Protein AF-A0A2G2WGS7-F1 (afdb_monomer_lite)

Radius of gyration: 15.7 Å; chains: 1; bounding box: 36×41×37 Å

pLDDT: mean 70.74, std 20.53, range [29.38, 90.81]

Sequence (95 aa):
MSNCSVSFEECKLLSQKLPELNVDVIDERGHPDTRPESCPVEKLYIYRTVSGRRFETPGFVWIIAEDALSNPYSNGCSTRYGGVEDREPSILLFF

Foldseek 3Di:
DFPDQQFQVNLQVCQVVCVQKWKKQAAPVADSVVDPSNHGTGDIDIDGDPVGDDPPDPRRIDTHHDPPDDPVPPDDDDDDDDDDDDDDDDDDDDD

InterPro domains:
  IPR032675 Leucine-rich repeat domain superfamily [G3DSA:3.80.10.10] (1-64)

Structure (mmCIF, N/CA/C/O backbone):
data_AF-A0A2G2WGS7-F1
#
_entry.id   AF-A0A2G2WGS7-F1
#
loop_
_atom_site.group_PDB
_atom_site.id
_atom_site.type_symbol
_atom_site.label_atom_id
_atom_site.label_alt_id
_atom_site.label_comp_id
_atom_site.label_asym_id
_atom_site.label_entity_id
_atom_site.label_seq_id
_atom_site.pdbx_PDB_ins_code
_atom_site.Cartn_x
_atom_site.Cartn_y
_atom_site.Cartn_z
_atom_site.occupancy
_atom_site.B_iso_or_equiv
_atom_site.auth_seq_id
_atom_site.auth_comp_id
_atom_site.auth_asym_id
_atom_site.auth_atom_id
_atom_site.pdbx_PDB_model_num
ATOM 1 N N . MET A 1 1 ? -3.930 9.702 -2.426 1.00 74.38 1 MET A N 1
ATOM 2 C CA . MET A 1 1 ? -2.832 10.640 -2.740 1.00 74.38 1 MET A CA 1
ATOM 3 C C . MET A 1 1 ? -1.963 10.024 -3.822 1.00 74.38 1 MET A C 1
ATOM 5 O O . MET A 1 1 ? -1.686 8.837 -3.746 1.00 74.38 1 MET A O 1
ATOM 9 N N . SER A 1 2 ? -1.570 10.783 -4.840 1.00 77.88 2 SER A N 1
ATOM 10 C CA . SER A 1 2 ? -0.744 10.289 -5.952 1.00 77.88 2 SER A CA 1
ATOM 11 C C . SER A 1 2 ? 0.379 11.277 -6.234 1.00 77.88 2 SER A C 1
ATOM 13 O O . SER A 1 2 ? 0.117 12.478 -6.260 1.00 77.88 2 SER A O 1
ATOM 15 N N . ASN A 1 3 ? 1.593 10.777 -6.471 1.00 74.94 3 ASN A N 1
ATOM 16 C CA . ASN A 1 3 ? 2.789 11.580 -6.738 1.00 74.94 3 ASN A CA 1
ATOM 17 C C . ASN A 1 3 ? 3.135 12.571 -5.605 1.00 74.94 3 ASN A C 1
ATOM 19 O O . ASN A 1 3 ? 3.549 13.705 -5.847 1.00 74.94 3 ASN A O 1
ATOM 23 N N . CYS A 1 4 ? 2.918 12.146 -4.359 1.00 80.94 4 CYS A N 1
ATOM 24 C CA . CYS A 1 4 ? 3.287 12.890 -3.157 1.00 80.94 4 CYS A CA 1
ATOM 25 C C . CYS A 1 4 ? 4.590 12.324 -2.578 1.00 80.94 4 CYS A C 1
ATOM 27 O O . CYS A 1 4 ? 4.885 11.145 -2.751 1.00 80.94 4 CYS A O 1
ATOM 29 N N . SER A 1 5 ? 5.351 13.142 -1.852 1.00 84.62 5 SER A N 1
ATOM 30 C CA . SER A 1 5 ? 6.585 12.725 -1.175 1.00 84.62 5 SER A CA 1
ATOM 31 C C . SER A 1 5 ? 6.297 11.994 0.142 1.00 84.62 5 SER A C 1
ATOM 33 O O . SER A 1 5 ? 6.777 12.419 1.186 1.00 84.62 5 SER A O 1
ATOM 35 N N . VAL A 1 6 ? 5.459 10.956 0.098 1.00 87.88 6 VAL A N 1
ATOM 36 C CA . VAL A 1 6 ? 5.184 10.091 1.254 1.00 87.88 6 VAL A CA 1
ATOM 37 C C . VAL A 1 6 ? 6.072 8.865 1.151 1.00 87.88 6 VAL A C 1
ATOM 39 O O . VAL A 1 6 ? 6.041 8.178 0.127 1.00 87.88 6 VAL A O 1
ATOM 42 N N . SER A 1 7 ? 6.871 8.607 2.181 1.00 88.62 7 SER A N 1
ATOM 43 C CA . SER A 1 7 ? 7.767 7.456 2.214 1.00 88.62 7 SER A CA 1
ATOM 44 C C . SER A 1 7 ? 7.013 6.171 2.561 1.00 88.62 7 SER A C 1
ATOM 46 O O . SER A 1 7 ? 5.923 6.184 3.146 1.00 88.62 7 SER A O 1
ATOM 48 N N . PHE A 1 8 ? 7.589 5.0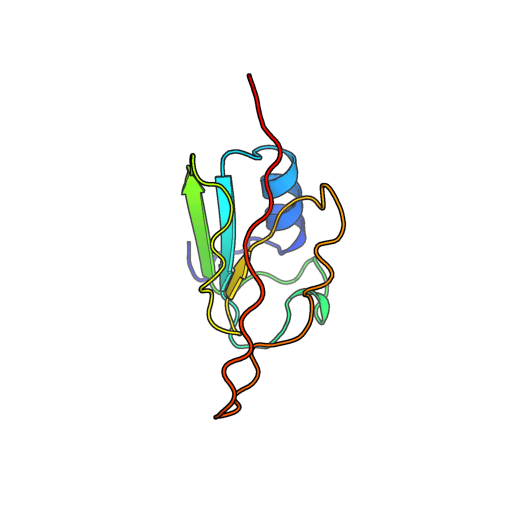28 2.196 1.00 86.94 8 PHE A N 1
ATOM 49 C CA . PHE A 1 8 ? 7.027 3.737 2.587 1.00 86.94 8 PHE A CA 1
ATOM 50 C C . PHE A 1 8 ? 7.067 3.541 4.113 1.00 86.94 8 PHE A C 1
ATOM 52 O O . PHE A 1 8 ? 6.109 3.030 4.696 1.00 86.94 8 PHE A O 1
ATOM 59 N N . GLU A 1 9 ? 8.119 4.040 4.771 1.00 88.88 9 GLU A N 1
ATOM 60 C CA . GLU A 1 9 ? 8.244 4.055 6.235 1.00 88.88 9 GLU A CA 1
ATOM 61 C C . GLU A 1 9 ? 7.069 4.781 6.909 1.00 88.88 9 GLU A C 1
ATOM 63 O O . GLU A 1 9 ? 6.468 4.274 7.857 1.00 88.88 9 GLU A O 1
ATOM 68 N N . GLU A 1 10 ? 6.685 5.947 6.384 1.00 88.94 10 GLU A N 1
ATOM 69 C CA . GLU A 1 10 ? 5.554 6.721 6.901 1.00 88.94 10 GLU A CA 1
ATOM 70 C C . GLU A 1 10 ? 4.235 5.960 6.749 1.00 88.94 10 GLU A C 1
ATOM 72 O O . GLU A 1 10 ? 3.397 5.990 7.652 1.00 88.94 10 GLU A O 1
ATOM 77 N N . CYS A 1 11 ? 4.056 5.237 5.640 1.00 88.50 11 CYS A N 1
ATOM 78 C CA . CYS A 1 11 ? 2.871 4.410 5.411 1.00 88.50 11 CYS A CA 1
ATOM 79 C C . CYS A 1 11 ? 2.790 3.261 6.430 1.00 88.50 11 CYS A C 1
ATOM 81 O O . CYS A 1 11 ? 1.716 2.975 6.966 1.00 88.50 11 CYS A O 1
ATOM 83 N N . LYS A 1 12 ? 3.934 2.650 6.751 1.00 87.69 12 LYS A N 1
ATOM 84 C CA . LYS A 1 12 ? 4.050 1.613 7.780 1.00 87.69 12 LYS A CA 1
ATOM 85 C C . LYS A 1 12 ? 3.719 2.157 9.161 1.00 87.69 12 LYS A C 1
ATOM 87 O O . LYS A 1 12 ? 2.824 1.631 9.818 1.00 87.69 12 LYS A O 1
ATOM 92 N N . LEU A 1 13 ? 4.332 3.268 9.554 1.00 90.12 13 LEU A N 1
ATOM 93 C CA . LEU A 1 13 ? 4.067 3.922 10.835 1.00 90.12 13 LEU A CA 1
ATOM 94 C C . LEU A 1 13 ? 2.599 4.359 10.965 1.00 90.12 13 LEU A C 1
ATOM 96 O O . LEU A 1 13 ? 2.009 4.254 12.043 1.00 90.12 13 LEU A O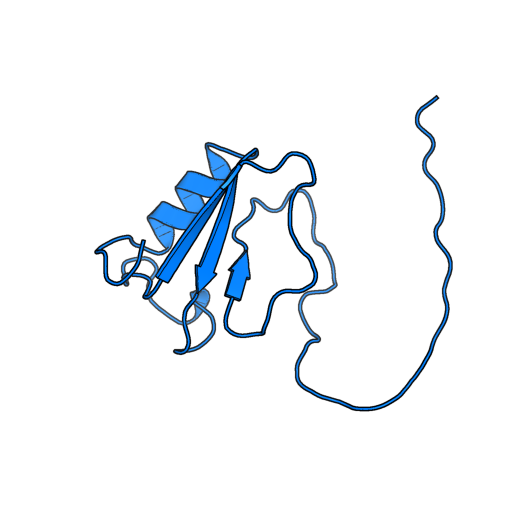 1
ATOM 100 N N . LEU A 1 14 ? 1.979 4.812 9.872 1.00 88.81 14 LEU A N 1
ATOM 101 C CA . LEU A 1 14 ? 0.561 5.165 9.853 1.00 88.81 14 LEU A CA 1
ATOM 102 C C . LEU A 1 14 ? -0.331 3.951 10.127 1.00 88.81 14 LEU A C 1
ATOM 104 O O . LEU A 1 14 ? -1.252 4.057 10.936 1.00 88.81 14 LEU A O 1
ATOM 108 N N . SER A 1 15 ? -0.037 2.810 9.498 1.00 86.31 15 SER A N 1
ATOM 109 C CA . SER A 1 15 ? -0.797 1.570 9.702 1.00 86.31 15 SER A CA 1
ATOM 110 C C . SER A 1 15 ? -0.711 1.061 11.147 1.00 86.31 15 SER A C 1
ATOM 112 O O . SER A 1 15 ? -1.704 0.588 11.691 1.00 86.31 15 SER A O 1
ATOM 114 N N . GLN A 1 16 ? 0.440 1.248 11.805 1.00 85.75 16 GLN A N 1
ATOM 115 C CA . GLN A 1 16 ? 0.636 0.909 13.219 1.00 85.75 16 GLN A CA 1
ATOM 116 C C . GLN A 1 16 ? -0.139 1.848 14.150 1.00 85.75 16 GLN A C 1
ATOM 118 O O . GLN A 1 16 ? -0.737 1.421 15.134 1.00 85.75 16 GLN A O 1
ATOM 123 N N . LYS A 1 17 ? -0.139 3.154 13.855 1.00 88.75 17 LYS A N 1
ATOM 124 C CA . LYS A 1 17 ? -0.822 4.144 14.701 1.00 88.75 17 LYS A CA 1
ATOM 125 C C . LYS A 1 17 ? -2.339 4.091 14.583 1.00 88.75 17 LYS A C 1
ATOM 127 O O . LYS A 1 17 ? -3.025 4.432 15.545 1.00 88.75 17 LYS A O 1
ATOM 132 N N . LEU A 1 18 ? -2.859 3.746 13.409 1.00 87.44 18 LEU A N 1
ATOM 133 C CA . LEU A 1 18 ? -4.284 3.809 13.098 1.00 87.44 18 LEU A CA 1
ATOM 134 C C . LEU A 1 18 ? -4.764 2.478 12.498 1.00 87.44 18 LEU A C 1
ATOM 136 O O . LEU A 1 18 ? -4.986 2.404 11.290 1.00 87.44 18 LEU A O 1
ATOM 140 N N . PRO A 1 19 ? -5.000 1.448 13.332 1.00 82.12 19 PRO A N 1
ATOM 141 C CA . PRO A 1 19 ? -5.385 0.114 12.862 1.00 82.12 19 PRO A CA 1
ATOM 142 C C . PRO A 1 19 ? -6.785 0.058 12.223 1.00 82.12 19 PRO A C 1
ATOM 144 O O . PRO A 1 19 ? -7.101 -0.888 11.510 1.00 82.12 19 PRO A O 1
ATOM 147 N N . GLU A 1 20 ? -7.636 1.068 12.444 1.00 84.00 20 GLU A N 1
ATOM 148 C CA . GLU A 1 20 ? -8.934 1.201 11.754 1.00 84.00 20 GLU A CA 1
ATOM 149 C C . GLU A 1 20 ? -8.804 1.694 10.298 1.00 84.00 20 GLU A C 1
ATOM 151 O O . GLU A 1 20 ? -9.806 1.798 9.579 1.00 84.00 20 GLU A O 1
ATOM 156 N N . LEU A 1 21 ? -7.595 2.059 9.861 1.00 87.12 21 LEU A N 1
ATOM 157 C CA . LEU A 1 21 ? -7.325 2.509 8.503 1.00 87.12 21 LEU A CA 1
ATOM 158 C C . LEU A 1 21 ? -6.638 1.405 7.706 1.00 87.12 21 LEU A C 1
ATOM 160 O O . LEU A 1 21 ? -5.610 0.875 8.116 1.00 87.12 21 LEU A O 1
ATOM 164 N N . ASN A 1 22 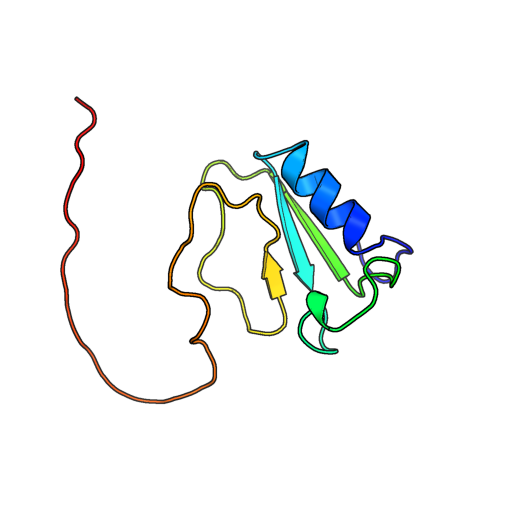? -7.159 1.132 6.513 1.00 88.00 22 ASN A N 1
ATOM 165 C CA . ASN A 1 22 ? -6.404 0.386 5.516 1.00 88.00 22 ASN A CA 1
ATOM 166 C C . ASN A 1 22 ? -5.502 1.354 4.758 1.00 88.00 22 ASN A C 1
ATOM 168 O O . ASN A 1 22 ? -5.963 2.388 4.263 1.00 88.00 22 ASN A O 1
ATOM 172 N N . VAL A 1 23 ? -4.223 0.996 4.681 1.00 90.06 23 VAL A N 1
ATOM 173 C CA . VAL A 1 23 ? -3.189 1.737 3.964 1.00 90.06 23 VAL A CA 1
ATOM 174 C C . VAL A 1 23 ? -2.771 0.906 2.754 1.00 90.06 23 VAL A C 1
ATOM 176 O O . VAL A 1 23 ? -1.973 -0.022 2.870 1.00 90.06 23 VAL A O 1
ATOM 179 N N . ASP A 1 24 ? -3.322 1.241 1.592 1.00 90.06 24 ASP A N 1
ATOM 180 C CA . ASP A 1 24 ? -3.052 0.552 0.334 1.00 90.06 24 ASP A CA 1
ATOM 181 C C . ASP A 1 24 ? -1.967 1.327 -0.434 1.00 90.06 24 ASP A C 1
ATOM 183 O O . ASP A 1 24 ? -2.191 2.439 -0.929 1.00 90.06 24 ASP A O 1
ATOM 187 N N . VAL A 1 25 ? -0.777 0.740 -0.540 1.00 89.25 25 VAL A N 1
ATOM 188 C CA . VAL A 1 25 ? 0.324 1.244 -1.365 1.00 89.25 25 VAL A CA 1
ATOM 189 C C . VAL A 1 25 ? 0.217 0.647 -2.754 1.00 89.25 25 VAL A C 1
ATOM 191 O O . VAL A 1 25 ? 0.211 -0.566 -2.926 1.00 89.25 25 VAL A O 1
ATOM 194 N N . ILE A 1 26 ? 0.145 1.509 -3.756 1.00 89.06 26 ILE A N 1
ATOM 195 C CA . ILE A 1 26 ? -0.011 1.135 -5.155 1.00 89.06 26 ILE A CA 1
ATOM 196 C C . ILE A 1 26 ? 1.281 1.556 -5.864 1.00 89.06 26 ILE A C 1
ATOM 198 O O . ILE A 1 26 ? 1.526 2.751 -6.055 1.00 89.06 26 ILE A O 1
ATOM 202 N N . ASP A 1 27 ? 2.113 0.579 -6.221 1.00 86.31 27 ASP A N 1
ATOM 203 C CA . ASP A 1 27 ? 3.380 0.786 -6.931 1.00 86.31 27 ASP A CA 1
ATOM 204 C C . ASP A 1 27 ? 3.533 -0.278 -8.030 1.00 86.31 27 ASP A C 1
ATOM 206 O O . ASP A 1 27 ? 3.537 -1.482 -7.770 1.00 86.31 27 ASP A O 1
ATOM 210 N N . GLU A 1 28 ? 3.656 0.171 -9.278 1.00 86.31 28 GLU A N 1
ATOM 211 C CA . GLU A 1 28 ? 3.848 -0.701 -10.444 1.00 86.31 28 GLU A CA 1
ATOM 212 C C . GLU A 1 28 ? 5.312 -1.151 -10.595 1.00 86.31 28 GLU A C 1
ATOM 214 O O . GLU A 1 28 ? 5.619 -2.041 -11.387 1.00 86.31 28 GLU A O 1
ATOM 219 N N . ARG A 1 29 ? 6.237 -0.566 -9.822 1.00 81.56 29 ARG A N 1
ATOM 220 C CA . ARG A 1 29 ? 7.684 -0.834 -9.895 1.00 81.56 29 ARG A CA 1
ATOM 221 C C . ARG A 1 29 ? 8.106 -2.120 -9.182 1.00 81.56 29 ARG A C 1
ATOM 223 O O . ARG A 1 29 ? 9.289 -2.452 -9.197 1.00 81.56 29 ARG A O 1
ATOM 230 N N . GLY A 1 30 ? 7.163 -2.832 -8.570 1.00 80.81 30 GLY A N 1
ATOM 231 C CA . GLY A 1 30 ? 7.395 -4.080 -7.849 1.00 80.81 30 GLY A CA 1
ATOM 232 C C . GLY A 1 30 ? 7.093 -3.965 -6.357 1.00 80.81 30 GLY A C 1
ATOM 233 O O . GLY A 1 30 ? 6.419 -3.042 -5.907 1.00 80.81 30 GLY A O 1
ATOM 234 N N . HIS A 1 31 ? 7.564 -4.942 -5.583 1.00 78.81 31 HIS A N 1
ATOM 235 C CA . HIS A 1 31 ? 7.287 -5.007 -4.151 1.00 78.81 31 HIS A CA 1
ATOM 236 C C . HIS A 1 31 ? 8.005 -3.860 -3.409 1.00 78.81 31 HIS A C 1
ATOM 238 O O . HIS A 1 31 ? 9.223 -3.728 -3.576 1.00 78.81 31 HIS A O 1
ATOM 244 N N . PRO A 1 32 ? 7.306 -3.031 -2.608 1.00 79.06 32 PRO A N 1
ATOM 245 C CA . PRO A 1 32 ? 7.891 -1.854 -1.958 1.00 79.06 32 PRO A CA 1
ATOM 246 C C . PRO A 1 32 ? 9.100 -2.166 -1.066 1.00 79.06 32 PRO A C 1
ATOM 248 O O . PRO A 1 32 ? 10.019 -1.355 -1.015 1.00 79.06 32 PRO A O 1
ATOM 251 N N . ASP A 1 33 ? 9.170 -3.364 -0.478 1.00 77.19 33 ASP A N 1
ATOM 252 C CA . ASP A 1 33 ? 10.302 -3.808 0.353 1.00 77.19 33 ASP A CA 1
ATOM 253 C C . ASP A 1 33 ? 11.613 -4.004 -0.431 1.00 77.19 33 ASP A C 1
ATOM 255 O O . ASP A 1 33 ? 12.695 -4.076 0.147 1.00 77.19 33 ASP A O 1
ATOM 259 N N . THR A 1 34 ? 11.555 -4.084 -1.766 1.00 79.25 34 THR A N 1
ATOM 260 C CA . THR A 1 34 ? 12.767 -4.154 -2.608 1.00 79.25 34 THR A CA 1
ATOM 261 C C . THR A 1 34 ? 13.497 -2.817 -2.711 1.00 79.25 34 THR A C 1
ATOM 263 O O . THR A 1 34 ? 14.606 -2.748 -3.246 1.00 79.25 34 THR A O 1
ATOM 266 N N . ARG A 1 35 ? 12.873 -1.738 -2.231 1.00 78.06 35 ARG A N 1
ATOM 267 C CA . ARG A 1 35 ? 13.365 -0.369 -2.335 1.00 78.06 35 ARG A CA 1
ATOM 268 C C . ARG A 1 35 ? 13.677 0.154 -0.929 1.00 78.06 35 ARG A C 1
ATOM 270 O O . ARG A 1 35 ? 13.130 -0.341 0.051 1.00 78.06 35 ARG A O 1
ATOM 277 N N . PRO A 1 36 ? 14.559 1.158 -0.807 1.00 80.12 36 PRO A N 1
ATOM 278 C CA . PRO A 1 36 ? 14.779 1.825 0.470 1.00 80.12 36 PRO A CA 1
ATOM 279 C C . PRO A 1 36 ? 13.457 2.374 1.016 1.00 80.12 36 PRO A C 1
ATOM 281 O O . PRO A 1 36 ? 12.703 2.985 0.260 1.00 80.12 36 PRO A O 1
ATOM 284 N N . GLU A 1 37 ? 13.213 2.243 2.320 1.00 79.06 37 GLU A N 1
ATOM 285 C CA . GLU A 1 37 ? 11.978 2.732 2.959 1.00 79.06 37 GLU A CA 1
ATOM 286 C C . GLU A 1 37 ? 11.791 4.259 2.816 1.00 79.06 37 GLU A C 1
ATOM 288 O O . GLU A 1 37 ? 10.668 4.760 2.872 1.00 79.06 37 GLU A O 1
ATOM 293 N N . SER A 1 38 ? 12.881 4.993 2.549 1.00 80.56 38 SER A N 1
ATOM 294 C CA . SER A 1 38 ? 12.892 6.432 2.256 1.00 80.56 38 SER A CA 1
ATOM 295 C C . SER A 1 38 ? 12.401 6.796 0.850 1.00 80.56 38 SER A C 1
ATOM 297 O O . SER A 1 38 ? 12.192 7.976 0.559 1.00 80.56 38 SER A O 1
ATOM 299 N N . CYS A 1 39 ? 12.229 5.818 -0.045 1.00 83.62 39 CYS A N 1
ATOM 300 C CA . CYS A 1 39 ? 11.702 6.077 -1.378 1.00 83.62 39 CYS A CA 1
ATOM 301 C C . CYS A 1 39 ? 10.209 6.428 -1.313 1.00 83.62 39 CYS A C 1
ATOM 303 O O . CYS A 1 39 ? 9.448 5.760 -0.607 1.00 83.62 39 CYS A O 1
ATOM 305 N N . PRO A 1 40 ? 9.767 7.446 -2.073 1.00 86.56 40 PRO A N 1
ATOM 306 C CA . PRO A 1 40 ? 8.364 7.812 -2.107 1.00 86.56 40 PRO A CA 1
ATOM 307 C C . PRO A 1 40 ? 7.536 6.768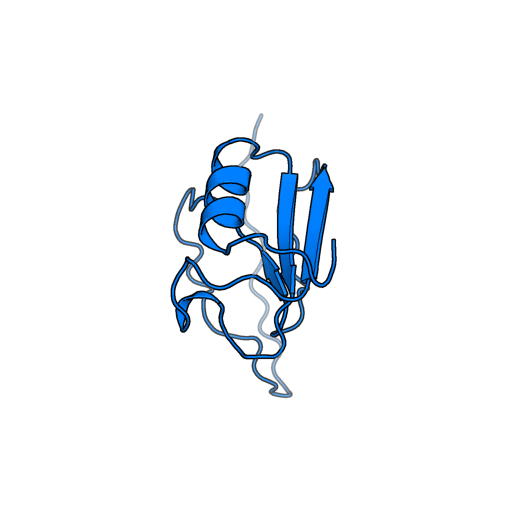 -2.859 1.00 86.56 40 PRO A C 1
ATOM 309 O O . PRO A 1 40 ? 7.965 6.247 -3.897 1.00 86.56 40 PRO A O 1
ATOM 312 N N . VAL A 1 41 ? 6.332 6.503 -2.351 1.00 87.75 41 VAL A N 1
ATOM 313 C CA . VAL A 1 41 ? 5.344 5.642 -3.015 1.00 87.75 41 VAL A CA 1
ATOM 314 C C . VAL A 1 41 ? 4.666 6.385 -4.167 1.00 87.75 41 VAL A C 1
ATOM 316 O O . VAL A 1 41 ? 4.418 7.589 -4.092 1.00 87.75 41 VAL A O 1
ATOM 319 N N . GLU A 1 42 ? 4.345 5.678 -5.253 1.00 88.00 42 GLU A N 1
ATOM 320 C CA . GLU A 1 42 ? 3.728 6.311 -6.425 1.00 88.00 42 GLU A CA 1
ATOM 321 C C . GLU A 1 42 ? 2.300 6.777 -6.119 1.00 88.00 42 GLU A C 1
ATOM 323 O O . GLU A 1 42 ? 1.926 7.932 -6.364 1.00 88.00 42 GLU A O 1
ATOM 328 N N . LYS A 1 43 ? 1.491 5.873 -5.563 1.00 90.69 43 LYS A N 1
ATOM 329 C CA . LYS A 1 43 ? 0.108 6.138 -5.186 1.00 90.69 43 LYS A CA 1
ATOM 330 C C . LYS A 1 43 ? -0.176 5.486 -3.835 1.00 90.69 43 LYS A C 1
ATOM 332 O O . LYS A 1 43 ? 0.233 4.365 -3.554 1.00 90.69 43 LYS A O 1
ATOM 337 N N . LEU A 1 44 ? -0.899 6.222 -3.004 1.00 90.75 44 LEU A N 1
ATOM 338 C CA . LEU A 1 44 ? -1.292 5.837 -1.658 1.00 90.75 44 LEU A CA 1
ATOM 339 C C . LEU A 1 44 ? -2.797 6.019 -1.515 1.00 90.75 44 LEU A C 1
ATOM 341 O O . LEU A 1 44 ? -3.323 7.114 -1.758 1.00 90.75 44 LEU A O 1
ATOM 345 N N . TYR A 1 45 ? -3.492 4.970 -1.100 1.00 89.88 45 TYR A N 1
ATOM 346 C CA . TYR A 1 45 ? -4.925 5.000 -0.861 1.00 89.88 45 TYR A CA 1
ATOM 347 C C . TYR A 1 45 ? -5.214 4.626 0.592 1.00 89.88 45 TYR A C 1
ATOM 349 O O . TYR A 1 45 ? -4.873 3.542 1.045 1.00 89.88 45 TYR A O 1
ATOM 357 N N . ILE A 1 46 ? -5.807 5.563 1.336 1.00 90.81 46 ILE A N 1
ATOM 358 C CA . ILE A 1 46 ? -6.120 5.399 2.758 1.00 90.81 46 ILE A CA 1
ATOM 359 C C . ILE A 1 46 ? -7.622 5.558 2.932 1.00 90.81 46 ILE A C 1
ATOM 361 O O . ILE A 1 46 ? -8.204 6.541 2.466 1.00 90.81 46 ILE A O 1
ATOM 365 N N . TYR A 1 47 ? -8.241 4.609 3.622 1.00 88.75 47 TYR A N 1
ATOM 366 C CA . TYR A 1 47 ? -9.656 4.662 3.967 1.00 88.75 47 TYR A CA 1
ATOM 367 C C . TYR A 1 47 ? -9.904 3.997 5.313 1.00 88.75 47 TYR A C 1
ATOM 369 O O . TYR A 1 47 ? -9.227 3.045 5.699 1.00 88.75 47 TYR A O 1
ATOM 377 N N . ARG A 1 48 ? -10.917 4.494 6.022 1.00 90.19 48 ARG A N 1
ATOM 378 C CA . ARG A 1 48 ? -11.413 3.844 7.231 1.00 90.19 48 ARG A CA 1
ATOM 379 C C . ARG A 1 48 ? -12.179 2.586 6.854 1.00 90.19 48 ARG A C 1
ATOM 381 O O . ARG A 1 48 ? -13.021 2.622 5.956 1.00 90.19 48 ARG A O 1
ATOM 388 N N . THR A 1 49 ? -11.920 1.497 7.561 1.00 83.00 49 THR A N 1
ATOM 389 C CA . THR A 1 49 ? -12.623 0.229 7.382 1.00 83.00 49 THR A CA 1
ATOM 390 C C . THR A 1 49 ? -13.067 -0.318 8.731 1.00 83.00 49 THR A C 1
ATOM 392 O O . THR A 1 49 ? -12.375 -0.183 9.733 1.00 83.00 49 THR A O 1
ATOM 395 N N . VAL A 1 50 ? -14.237 -0.950 8.749 1.00 83.50 50 VAL A N 1
ATOM 396 C CA . VAL A 1 50 ? -14.710 -1.757 9.888 1.00 83.50 50 VAL A CA 1
ATOM 397 C C . VAL A 1 50 ? -14.538 -3.255 9.630 1.00 83.50 50 VAL A C 1
ATOM 399 O O . VAL A 1 50 ? -14.637 -4.057 10.548 1.00 83.50 50 VAL A O 1
ATOM 402 N N . SER A 1 51 ? -14.277 -3.633 8.375 1.00 79.81 51 SER A N 1
ATOM 403 C CA . SER A 1 51 ? -14.126 -5.023 7.928 1.00 79.81 51 SER A CA 1
ATOM 404 C C . SER A 1 51 ? -12.661 -5.455 7.838 1.00 79.81 51 SER A C 1
ATOM 406 O O . SER A 1 51 ? -12.378 -6.569 7.411 1.00 79.81 51 SER A O 1
ATOM 408 N N . GLY A 1 52 ? -11.727 -4.574 8.206 1.00 75.94 52 GLY A N 1
ATOM 409 C CA . GLY A 1 52 ? -10.296 -4.827 8.094 1.00 75.94 52 GLY A CA 1
ATOM 410 C C . GLY A 1 52 ? -9.810 -4.895 6.643 1.00 75.94 52 GLY A C 1
ATOM 411 O O . GLY A 1 52 ? -10.342 -4.221 5.749 1.00 75.94 52 GLY A O 1
ATOM 412 N N . ARG A 1 53 ? -8.757 -5.686 6.430 1.00 76.50 53 ARG A N 1
ATOM 413 C CA . ARG A 1 53 ? -7.989 -5.781 5.184 1.00 76.50 53 ARG A CA 1
ATOM 414 C C . ARG A 1 53 ? -8.763 -6.482 4.063 1.00 76.50 53 ARG A C 1
ATOM 416 O O . ARG A 1 53 ? -9.484 -7.447 4.298 1.00 76.50 53 ARG A O 1
ATOM 423 N N . ARG A 1 54 ? -8.579 -6.019 2.824 1.00 78.69 54 ARG A N 1
ATOM 424 C CA . ARG A 1 54 ? -9.123 -6.680 1.626 1.00 78.69 54 ARG A CA 1
ATOM 425 C C . ARG A 1 54 ? -8.189 -7.803 1.167 1.00 78.69 54 ARG A C 1
ATOM 427 O O . ARG A 1 54 ? -6.977 -7.655 1.233 1.00 78.69 54 ARG A O 1
ATOM 434 N N . PHE A 1 55 ? -8.754 -8.915 0.702 1.00 72.62 55 PHE A N 1
ATOM 435 C CA . PHE A 1 55 ? -7.979 -10.050 0.175 1.00 72.62 55 PHE A CA 1
ATOM 436 C C . PHE A 1 55 ? -7.844 -10.011 -1.356 1.00 72.62 55 PHE A C 1
ATOM 438 O O . PHE A 1 55 ? -6.851 -10.478 -1.904 1.00 72.62 55 PHE A O 1
ATOM 445 N N . GLU A 1 56 ? -8.793 -9.371 -2.039 1.00 78.94 56 GLU A N 1
ATOM 446 C CA . GLU A 1 56 ? -8.841 -9.226 -3.499 1.00 78.94 56 GLU A CA 1
ATOM 447 C C . GLU A 1 56 ? -8.048 -7.994 -3.961 1.00 78.94 56 GLU A C 1
ATOM 449 O O . GLU A 1 56 ? -8.621 -6.993 -4.401 1.00 78.94 56 GLU A O 1
ATOM 454 N N . THR A 1 57 ? -6.723 -8.028 -3.809 1.00 79.81 57 THR A N 1
ATOM 455 C CA . THR A 1 57 ? -5.846 -6.916 -4.213 1.00 79.81 57 THR A CA 1
ATOM 456 C C . THR A 1 57 ? -4.950 -7.351 -5.374 1.00 79.81 57 THR A C 1
ATOM 458 O O . THR A 1 57 ? -4.331 -8.413 -5.292 1.00 79.81 57 THR A O 1
ATOM 461 N N . PRO A 1 58 ? -4.873 -6.585 -6.479 1.00 85.62 58 PRO A N 1
ATOM 462 C CA . PRO A 1 58 ? -4.009 -6.945 -7.598 1.00 85.62 58 PRO A CA 1
ATOM 463 C C . PRO A 1 58 ? -2.529 -6.842 -7.197 1.00 85.62 58 PRO A C 1
ATOM 465 O O . PRO A 1 58 ? -2.183 -6.092 -6.293 1.00 85.62 58 PRO A O 1
ATOM 468 N N . GLY A 1 59 ? -1.638 -7.557 -7.894 1.00 82.25 59 GLY A N 1
ATOM 469 C CA . GLY A 1 59 ? -0.229 -7.732 -7.489 1.00 82.25 59 GLY A CA 1
ATOM 470 C C . GLY A 1 59 ? 0.660 -6.477 -7.456 1.00 82.25 59 GLY A C 1
ATOM 471 O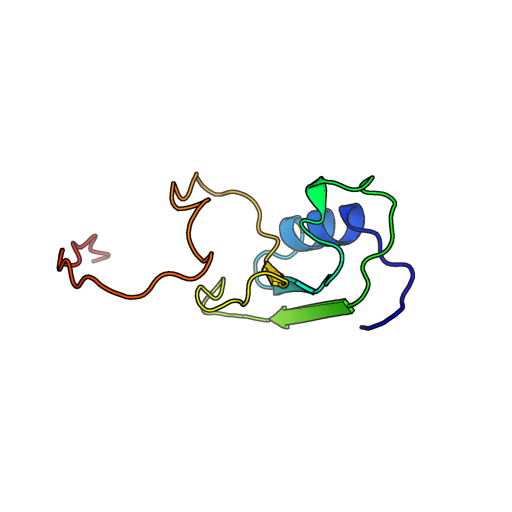 O . GLY A 1 59 ? 1.832 -6.578 -7.109 1.00 82.25 59 GLY A O 1
ATOM 472 N N . PHE A 1 60 ? 0.128 -5.309 -7.819 1.00 84.81 60 PHE A N 1
ATOM 473 C CA . PHE A 1 60 ? 0.786 -4.002 -7.694 1.00 84.81 60 PHE A CA 1
ATOM 474 C C . PHE A 1 60 ? 0.248 -3.177 -6.509 1.00 84.81 60 PHE A C 1
ATOM 476 O O . PHE A 1 60 ? 0.640 -2.025 -6.322 1.00 84.81 60 PHE A O 1
ATOM 483 N N . VAL A 1 61 ? -0.675 -3.742 -5.724 1.00 87.44 61 VAL A N 1
ATOM 484 C CA . VAL A 1 61 ? -1.267 -3.114 -4.543 1.00 87.44 61 VAL A CA 1
ATOM 485 C C . VAL A 1 61 ? -0.908 -3.921 -3.306 1.00 87.44 61 VAL A C 1
ATOM 487 O O . VAL A 1 61 ? -1.151 -5.124 -3.228 1.00 87.44 61 VAL A O 1
ATOM 490 N N . TRP A 1 62 ? -0.368 -3.224 -2.318 1.00 86.44 62 TRP A N 1
ATOM 491 C CA . TRP A 1 62 ? 0.159 -3.783 -1.087 1.00 86.44 62 TRP A CA 1
ATOM 492 C C . TRP A 1 62 ? -0.548 -3.130 0.085 1.00 86.44 62 TRP A C 1
ATOM 494 O O . TRP A 1 62 ? -0.445 -1.921 0.283 1.00 86.44 62 TRP A O 1
ATOM 504 N N . ILE A 1 63 ? -1.277 -3.923 0.860 1.00 87.06 63 ILE A N 1
ATOM 505 C CA . ILE A 1 63 ? -1.968 -3.409 2.037 1.00 87.06 63 ILE A CA 1
ATOM 506 C C . ILE A 1 63 ? -1.045 -3.555 3.240 1.00 87.06 63 ILE A C 1
ATOM 508 O O . ILE A 1 63 ? -0.760 -4.675 3.678 1.00 87.06 63 ILE A O 1
ATOM 512 N N . ILE A 1 64 ? -0.594 -2.421 3.770 1.00 84.50 64 ILE A N 1
ATOM 513 C CA . ILE A 1 64 ? 0.282 -2.382 4.935 1.00 84.50 64 ILE A CA 1
ATOM 514 C C . ILE A 1 64 ? -0.574 -2.527 6.190 1.00 84.50 64 ILE A C 1
ATOM 516 O O . ILE A 1 64 ? -1.459 -1.713 6.448 1.00 84.50 64 ILE A O 1
ATOM 520 N N . ALA A 1 65 ? -0.324 -3.585 6.954 1.00 73.62 65 ALA A N 1
ATOM 521 C CA . ALA A 1 65 ? -0.941 -3.821 8.250 1.00 73.62 65 ALA A CA 1
ATOM 522 C C . ALA A 1 65 ? 0.126 -4.340 9.211 1.00 73.62 65 ALA A C 1
ATOM 524 O O . ALA A 1 65 ? 1.062 -5.014 8.782 1.00 73.62 65 ALA A O 1
ATOM 525 N N . GLU A 1 66 ? -0.021 -4.029 10.496 1.00 63.09 66 GLU A N 1
ATOM 526 C CA . GLU A 1 66 ? 0.845 -4.600 11.517 1.00 63.09 66 GLU A CA 1
ATOM 527 C C . GLU A 1 66 ? 0.511 -6.087 11.698 1.00 63.09 66 GLU A C 1
ATOM 529 O O . GLU A 1 66 ? -0.659 -6.468 11.804 1.00 63.09 66 GLU A O 1
ATOM 534 N N . ASP A 1 67 ? 1.545 -6.928 11.674 1.00 54.75 67 ASP A N 1
ATOM 535 C CA . ASP A 1 67 ? 1.442 -8.384 11.701 1.00 54.75 67 ASP A CA 1
ATOM 536 C C . ASP A 1 67 ? 0.935 -8.884 13.064 1.00 54.75 67 ASP A C 1
ATOM 538 O O . ASP A 1 67 ? 1.690 -9.401 13.890 1.00 54.75 67 ASP A O 1
ATOM 542 N N . ALA A 1 68 ? -0.369 -8.792 13.313 1.00 42.41 68 ALA A N 1
ATOM 543 C CA . ALA A 1 68 ? -1.013 -9.595 14.343 1.00 42.41 68 ALA A CA 1
ATOM 544 C C . ALA A 1 68 ? -1.122 -11.044 13.831 1.00 42.41 68 ALA A C 1
ATOM 546 O O . ALA A 1 68 ? -2.173 -11.476 13.370 1.00 42.41 68 ALA A O 1
ATOM 547 N N . LEU A 1 69 ? 0.005 -11.763 13.909 1.00 39.19 69 LEU A N 1
ATOM 548 C CA . LEU A 1 69 ? 0.264 -13.121 13.418 1.00 39.19 69 LEU A CA 1
ATOM 549 C C . LEU A 1 69 ? 0.279 -13.284 11.892 1.00 39.19 69 LEU A C 1
ATOM 551 O O . LEU A 1 69 ? -0.726 -13.145 11.204 1.00 39.19 69 LEU A O 1
ATOM 555 N N . SER A 1 70 ? 1.448 -13.696 11.395 1.00 41.88 70 SER A N 1
ATOM 556 C CA . SER A 1 70 ? 1.624 -14.656 10.300 1.00 41.88 70 SER A CA 1
ATOM 557 C C . SER A 1 70 ? 0.317 -15.152 9.669 1.00 41.88 70 SER A C 1
ATOM 559 O O . SER A 1 70 ? -0.285 -16.111 10.156 1.00 41.88 70 SER A O 1
ATOM 561 N N . ASN A 1 71 ? -0.082 -14.568 8.542 1.00 36.00 71 ASN A N 1
ATOM 562 C CA . ASN A 1 71 ? -0.912 -15.311 7.609 1.00 36.00 71 ASN A CA 1
ATOM 563 C C . ASN A 1 71 ? 0.069 -16.070 6.699 1.00 36.00 71 ASN A C 1
ATOM 565 O O . ASN A 1 71 ? 0.774 -15.418 5.928 1.00 36.00 71 ASN A O 1
ATOM 569 N N . PRO A 1 72 ? 0.175 -17.411 6.757 1.00 36.62 72 PRO A N 1
ATOM 570 C CA . PRO A 1 72 ? 1.082 -18.196 5.908 1.00 36.62 72 PRO A CA 1
ATOM 571 C C . PRO A 1 72 ? 0.701 -18.200 4.412 1.00 36.62 72 PRO A C 1
ATOM 573 O O . PRO A 1 72 ? 1.149 -19.056 3.658 1.00 36.62 72 PRO A O 1
ATOM 576 N N . TYR A 1 73 ? -0.082 -17.225 3.953 1.00 44.72 73 TYR A N 1
ATOM 577 C CA . TYR A 1 73 ? -0.462 -17.041 2.555 1.00 44.72 73 TYR A CA 1
ATOM 578 C C . TYR A 1 73 ? 0.249 -15.835 1.927 1.00 44.72 73 TYR A C 1
ATOM 580 O O . TYR A 1 73 ? -0.294 -15.141 1.073 1.00 44.72 73 TYR A O 1
ATOM 588 N N . SER A 1 74 ? 1.497 -15.596 2.324 1.00 45.97 74 SER A N 1
ATOM 589 C CA . SER A 1 74 ? 2.456 -14.878 1.487 1.00 45.97 74 SER A CA 1
ATOM 590 C C . SER A 1 74 ? 3.004 -15.866 0.463 1.00 45.97 74 SER A C 1
ATOM 592 O O . SER A 1 74 ? 3.958 -16.577 0.759 1.00 45.97 74 SER A O 1
ATOM 594 N N . ASN A 1 75 ? 2.315 -15.975 -0.678 1.00 46.75 75 ASN A N 1
ATOM 595 C CA . ASN A 1 75 ? 2.795 -16.376 -2.012 1.00 46.75 75 ASN A CA 1
ATOM 596 C C . ASN A 1 75 ? 1.625 -16.978 -2.797 1.00 46.75 75 ASN A C 1
ATOM 598 O O . ASN A 1 75 ? 1.343 -18.166 -2.665 1.00 46.75 75 ASN A O 1
ATOM 602 N N . GLY A 1 76 ? 0.964 -16.200 -3.657 1.00 39.78 76 GLY A N 1
ATOM 603 C CA . GLY A 1 76 ? 0.032 -16.823 -4.597 1.00 39.78 76 GLY A CA 1
ATOM 604 C C . GLY A 1 76 ? -1.039 -15.941 -5.205 1.00 39.78 76 GLY A C 1
ATOM 605 O O . GLY A 1 76 ? -2.201 -16.312 -5.174 1.00 39.78 76 GLY A O 1
ATOM 606 N N . CYS A 1 77 ? -0.675 -14.832 -5.843 1.00 40.84 77 CYS A N 1
ATOM 607 C CA . CYS A 1 77 ? -1.437 -14.434 -7.027 1.00 40.84 77 CYS A CA 1
ATOM 608 C C . CYS A 1 77 ? -0.485 -13.968 -8.128 1.00 40.84 77 CYS A C 1
ATOM 610 O O . CYS A 1 77 ? -0.478 -12.826 -8.573 1.00 40.84 77 CYS A O 1
ATOM 612 N N . SER A 1 78 ? 0.375 -14.906 -8.530 1.00 38.56 78 SER A N 1
ATOM 613 C CA . SER A 1 78 ? 0.909 -14.955 -9.883 1.00 38.56 78 SER A CA 1
ATOM 614 C C . SER A 1 78 ? 0.020 -15.933 -10.647 1.00 38.56 78 SER A C 1
ATOM 616 O O . SER A 1 78 ? -0.089 -17.096 -10.265 1.00 38.56 78 SER A O 1
ATOM 618 N N . THR A 1 79 ? -0.673 -15.421 -11.663 1.00 42.53 79 THR A N 1
ATOM 619 C CA . THR A 1 79 ? -1.413 -16.141 -12.715 1.00 42.53 79 THR A CA 1
ATOM 620 C C . THR A 1 79 ? -1.137 -17.646 -12.793 1.00 42.53 79 THR A C 1
ATOM 622 O O . THR A 1 79 ? -0.086 -18.024 -13.304 1.00 42.53 79 THR A O 1
ATOM 625 N N . ARG A 1 80 ? -2.108 -18.499 -12.433 1.00 32.88 80 ARG A N 1
ATOM 626 C CA . ARG A 1 80 ? -2.332 -19.790 -13.109 1.00 32.88 80 ARG A CA 1
ATOM 627 C C . ARG A 1 80 ? -3.795 -20.215 -13.039 1.00 32.88 80 ARG A C 1
ATOM 629 O O . ARG A 1 80 ? -4.417 -20.227 -11.988 1.00 32.88 80 ARG A O 1
ATOM 636 N N . TYR A 1 81 ? -4.293 -20.588 -14.210 1.00 39.34 81 TYR A N 1
ATOM 637 C CA . TYR A 1 81 ? -5.487 -21.389 -14.422 1.00 39.34 81 TYR A CA 1
ATOM 638 C C . TYR A 1 81 ? -5.475 -22.679 -13.580 1.00 39.34 81 TYR A C 1
ATOM 640 O O . TYR A 1 81 ? -4.474 -23.394 -13.588 1.00 39.34 81 TYR A O 1
ATOM 648 N N . GLY A 1 82 ? -6.637 -23.019 -13.012 1.00 34.62 82 GLY A N 1
ATOM 649 C CA . GLY A 1 82 ? -7.076 -24.396 -12.754 1.00 34.62 82 GLY A CA 1
ATOM 650 C C . GLY A 1 82 ? -6.908 -24.922 -11.325 1.00 34.62 82 GLY A 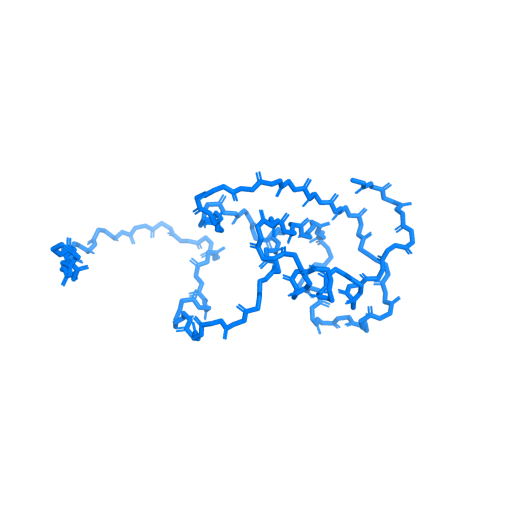C 1
ATOM 651 O O . GLY A 1 82 ? -5.796 -24.983 -10.816 1.00 34.62 82 GLY A O 1
ATOM 652 N N . GLY A 1 83 ? -8.014 -25.407 -10.748 1.00 29.38 83 GLY A N 1
ATOM 653 C CA . GLY A 1 83 ? -8.009 -26.342 -9.616 1.00 29.38 83 GLY A CA 1
ATOM 654 C C . GLY A 1 83 ? -8.858 -25.898 -8.429 1.00 29.38 83 GLY A C 1
ATOM 655 O O . GLY A 1 83 ? -8.389 -25.161 -7.574 1.00 29.38 83 GLY A O 1
ATOM 656 N N . VAL A 1 84 ? -10.103 -26.371 -8.385 1.00 39.06 84 VAL A N 1
ATOM 657 C CA . VAL A 1 84 ? -10.941 -26.415 -7.180 1.00 39.06 84 VAL A CA 1
ATOM 658 C C . VAL A 1 84 ? -10.291 -27.378 -6.185 1.00 39.06 84 VAL A C 1
ATOM 660 O O . VAL A 1 84 ? -10.084 -28.535 -6.540 1.00 39.06 84 VAL A O 1
ATOM 663 N N . GLU A 1 85 ? -10.023 -26.936 -4.959 1.00 34.66 85 GLU A N 1
ATOM 664 C CA . GLU A 1 85 ? -9.905 -27.832 -3.804 1.00 34.66 85 GLU A CA 1
ATOM 665 C C . GLU A 1 85 ? -10.592 -27.184 -2.597 1.00 34.66 85 GLU A C 1
ATOM 667 O O . GLU A 1 85 ? -10.086 -26.262 -1.958 1.00 34.66 85 GLU A O 1
ATOM 672 N N . ASP A 1 86 ? -11.807 -27.669 -2.350 1.00 43.22 86 ASP A N 1
ATOM 673 C CA . ASP A 1 86 ? -12.638 -27.410 -1.186 1.00 43.22 86 ASP A CA 1
ATOM 674 C C . ASP A 1 86 ? -11.924 -27.796 0.119 1.00 43.22 86 ASP A C 1
ATOM 676 O O . ASP A 1 86 ? -11.540 -28.955 0.311 1.00 43.22 86 ASP A O 1
ATOM 680 N N . ARG A 1 87 ? -11.835 -26.869 1.082 1.00 38.34 87 ARG A N 1
ATOM 681 C CA . ARG A 1 87 ? -11.757 -27.242 2.504 1.00 38.34 87 ARG A CA 1
ATOM 682 C C . ARG A 1 87 ? -12.301 -26.151 3.429 1.00 38.34 87 ARG A C 1
ATOM 684 O O . ARG A 1 87 ? -11.595 -25.240 3.841 1.00 38.34 87 ARG A O 1
ATOM 691 N N . GLU A 1 88 ? -13.598 -26.311 3.668 1.00 42.91 88 GLU A N 1
ATOM 692 C CA . GLU A 1 88 ? -14.496 -25.886 4.751 1.00 42.91 88 GLU A CA 1
ATOM 693 C C . GLU A 1 88 ? -14.009 -24.946 5.886 1.00 42.91 88 GLU A C 1
ATOM 695 O O . GLU A 1 88 ? -12.909 -25.099 6.424 1.00 42.91 88 GLU A O 1
ATOM 700 N N . PRO A 1 89 ? -14.908 -24.053 6.357 1.00 50.50 89 PRO A N 1
ATOM 701 C CA . PRO A 1 89 ? -14.695 -23.137 7.470 1.00 50.50 89 PRO A CA 1
ATOM 702 C C . PRO A 1 89 ? -14.954 -23.832 8.819 1.00 50.50 89 PRO A C 1
ATOM 704 O O . PRO A 1 89 ? -15.955 -24.514 9.014 1.00 50.50 89 PRO A O 1
ATOM 707 N N . SER A 1 90 ? -14.080 -23.637 9.803 1.00 38.03 90 SER A N 1
ATOM 708 C CA . SER A 1 90 ? -14.321 -24.039 11.200 1.00 38.03 90 SER A CA 1
ATOM 709 C C . SER A 1 90 ? -13.958 -22.851 12.091 1.00 38.03 90 SER A C 1
ATOM 711 O O . SER A 1 90 ? -12.791 -22.517 12.237 1.00 38.03 90 SER A O 1
ATOM 713 N N . ILE A 1 91 ? -14.939 -22.029 12.466 1.00 42.94 91 ILE A N 1
ATOM 714 C CA . ILE A 1 91 ? -15.590 -22.078 13.786 1.00 42.94 91 ILE A CA 1
ATOM 715 C C . ILE A 1 91 ? -14.595 -21.833 14.933 1.00 42.94 91 ILE A C 1
ATOM 717 O O . ILE A 1 91 ? -13.950 -22.749 15.431 1.00 42.94 91 ILE A O 1
ATOM 721 N N . LEU A 1 92 ? -14.586 -20.591 15.416 1.00 39.78 92 LEU A N 1
ATOM 722 C CA . LEU A 1 92 ? -14.544 -20.264 16.844 1.00 39.78 92 LEU A CA 1
ATOM 723 C C . LEU A 1 92 ? -15.471 -19.043 17.009 1.00 39.78 92 LEU A C 1
ATOM 725 O O . LEU A 1 92 ? -15.116 -17.930 16.646 1.00 39.78 92 LEU A O 1
ATOM 729 N N . LEU A 1 93 ? -16.781 -19.250 17.152 1.00 42.69 93 LEU A N 1
ATOM 730 C CA . LEU A 1 93 ? -17.487 -19.334 18.435 1.00 42.69 93 LEU A CA 1
ATOM 731 C C . LEU A 1 93 ? -17.083 -18.211 19.412 1.00 42.69 93 LEU A C 1
ATOM 733 O O . LEU A 1 93 ? -16.297 -18.430 20.328 1.00 42.69 93 LEU A O 1
ATOM 737 N N . PHE A 1 94 ? -17.665 -17.024 19.238 1.00 38.81 94 PHE A N 1
ATOM 738 C CA . PHE A 1 94 ? -17.967 -16.157 20.376 1.00 38.81 94 PHE A CA 1
ATOM 739 C C . PHE A 1 94 ? -19.445 -16.366 20.711 1.00 38.81 94 PHE A C 1
ATOM 741 O O . PHE A 1 94 ? -20.324 -16.007 19.926 1.00 38.81 94 PHE A O 1
ATOM 748 N N . PHE A 1 95 ? -19.665 -17.069 21.824 1.00 48.38 95 PHE A N 1
ATOM 749 C CA . PHE A 1 95 ? -20.868 -16.943 22.646 1.00 48.38 95 PHE A CA 1
ATOM 750 C C . PHE A 1 95 ? -21.055 -15.486 23.083 1.00 48.38 95 PHE A C 1
ATOM 752 O O . PHE A 1 95 ? -20.021 -14.801 23.266 1.00 48.38 95 PHE A O 1
#

Secondary structure (DSSP, 8-state):
-BS---BHHHHHHHHHH-TTEEEEEE-TTS-GGGS-TTSBPSEEEEEE-SS---S---TTEEEE---SS--S--S--S-----------------

Organism: Capsicum baccatum (NCBI:txid33114)